Protein AF-A0A963QKY8-F1 (afdb_monomer_lite)

Foldseek 3Di:
DDFDAVLVVVLVQFPPSDWAWDPCPWPVQWTWTWGHDPNAIAIDIDGGCVPPRSDDDPRSCVVVVVRVVVCVVVVHHD

Structure (mmCIF, N/CA/C/O backbone):
data_AF-A0A963QKY8-F1
#
_entry.id   AF-A0A963QKY8-F1
#
loop_
_atom_site.group_PDB
_atom_site.id
_atom_site.type_symbol
_atom_site.label_atom_id
_atom_site.label_alt_id
_atom_site.label_comp_id
_atom_site.label_asym_id
_atom_site.label_entity_id
_atom_site.label_seq_id
_atom_site.pdbx_PDB_ins_code
_atom_site.Cartn_x
_atom_site.Cartn_y
_atom_site.Cartn_z
_atom_site.occupancy
_atom_site.B_iso_or_equiv
_atom_site.auth_seq_id
_atom_site.auth_comp_id
_atom_site.auth_asym_id
_atom_site.auth_atom_id
_atom_site.pdbx_PDB_model_num
ATOM 1 N N . ASN A 1 1 ? 12.509 20.017 -12.350 1.00 65.50 1 ASN A N 1
ATOM 2 C CA . ASN A 1 1 ? 11.778 18.797 -11.942 1.00 65.50 1 ASN A CA 1
ATOM 3 C C . ASN A 1 1 ? 12.594 18.027 -10.924 1.00 65.50 1 ASN A C 1
ATOM 5 O O . ASN A 1 1 ? 13.473 17.275 -11.321 1.00 65.50 1 ASN A O 1
ATOM 9 N N . GLN A 1 2 ? 12.353 18.259 -9.634 1.00 81.62 2 GLN A N 1
ATOM 10 C CA . GLN A 1 2 ? 12.923 17.443 -8.559 1.00 81.62 2 GLN A CA 1
ATOM 11 C C . GLN A 1 2 ? 11.853 16.446 -8.091 1.00 81.62 2 GLN A C 1
ATOM 13 O O . GLN A 1 2 ? 10.722 16.87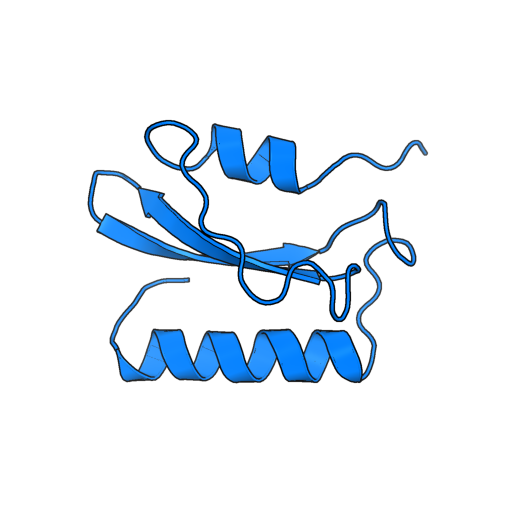7 -7.853 1.00 81.62 2 GLN A O 1
ATOM 18 N N . PRO A 1 3 ? 12.158 15.139 -8.017 1.00 87.81 3 PRO A N 1
ATOM 19 C CA . PRO A 1 3 ? 11.252 14.169 -7.416 1.00 87.81 3 PRO A CA 1
ATOM 20 C C . PRO A 1 3 ? 11.129 14.436 -5.908 1.00 87.81 3 PRO A C 1
ATOM 22 O O . PRO A 1 3 ? 12.051 14.972 -5.295 1.00 87.81 3 PRO A O 1
ATOM 25 N N . TYR A 1 4 ? 9.997 14.057 -5.322 1.00 92.62 4 TYR A N 1
ATOM 26 C CA . TYR A 1 4 ? 9.725 14.167 -3.888 1.00 92.62 4 TYR A CA 1
ATOM 27 C C . TYR A 1 4 ? 9.383 12.790 -3.320 1.00 92.62 4 TYR A C 1
ATOM 29 O O . TYR A 1 4 ? 8.933 11.914 -4.064 1.00 92.62 4 TYR A O 1
ATOM 37 N N . ASP A 1 5 ? 9.573 12.605 -2.013 1.00 95.06 5 ASP A N 1
ATOM 38 C CA . ASP A 1 5 ? 9.217 11.353 -1.352 1.00 95.06 5 ASP A CA 1
ATOM 39 C C . ASP A 1 5 ? 7.710 11.312 -1.070 1.00 95.06 5 ASP A C 1
ATOM 41 O O . ASP A 1 5 ? 7.196 12.017 -0.198 1.00 95.06 5 ASP A O 1
ATOM 45 N N . MET A 1 6 ? 6.986 10.444 -1.780 1.00 96.38 6 MET A N 1
ATOM 46 C CA . MET A 1 6 ? 5.550 10.265 -1.557 1.00 96.38 6 MET A CA 1
ATOM 47 C C . MET A 1 6 ? 5.226 9.791 -0.128 1.00 96.38 6 MET A C 1
ATOM 49 O O . MET A 1 6 ? 4.135 10.058 0.376 1.00 96.38 6 MET A O 1
ATOM 53 N N . LYS A 1 7 ? 6.172 9.151 0.574 1.00 96.00 7 LYS A N 1
ATOM 54 C CA . LYS A 1 7 ? 5.978 8.728 1.969 1.00 96.00 7 LYS A CA 1
ATOM 55 C C . LYS A 1 7 ? 5.862 9.913 2.922 1.00 96.00 7 LYS A C 1
ATOM 57 O O . LYS A 1 7 ? 5.128 9.818 3.899 1.00 96.00 7 LYS A O 1
ATOM 62 N N . GLU A 1 8 ? 6.533 11.032 2.648 1.00 96.56 8 GLU A N 1
ATOM 63 C CA . GLU A 1 8 ? 6.366 12.251 3.449 1.00 96.56 8 GLU A CA 1
ATOM 64 C C . GLU A 1 8 ? 4.955 12.822 3.321 1.00 96.56 8 GLU A C 1
ATOM 66 O O . GLU A 1 8 ? 4.385 13.292 4.304 1.00 96.56 8 GLU A O 1
ATOM 71 N N . VAL 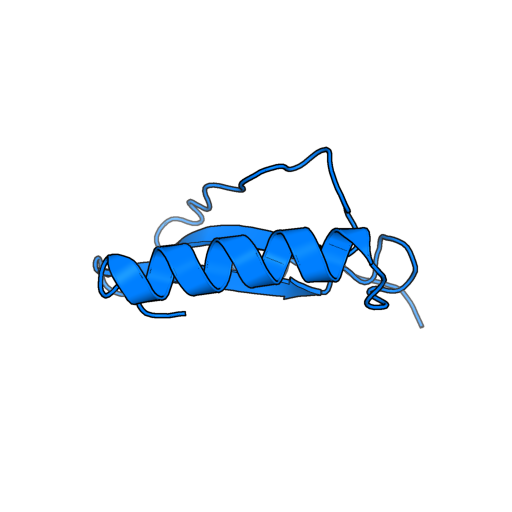A 1 9 ? 4.377 12.756 2.120 1.00 97.12 9 VAL A N 1
ATOM 72 C CA . VAL A 1 9 ? 2.994 13.182 1.885 1.00 97.12 9 VAL A CA 1
ATOM 73 C C . VAL A 1 9 ? 2.029 12.260 2.624 1.00 97.12 9 VAL A C 1
ATOM 75 O O . VAL A 1 9 ? 1.153 12.750 3.325 1.00 97.12 9 VAL A O 1
ATOM 78 N N . ILE A 1 10 ? 2.226 10.941 2.532 1.00 97.31 10 ILE A N 1
ATOM 79 C CA . ILE A 1 10 ? 1.393 9.952 3.229 1.00 97.31 10 ILE A CA 1
ATOM 80 C C . ILE A 1 10 ? 1.414 10.180 4.744 1.00 97.31 10 ILE A C 1
ATOM 82 O O . ILE A 1 10 ? 0.349 10.270 5.347 1.00 97.31 10 ILE A O 1
ATOM 86 N N . ARG A 1 11 ? 2.599 10.338 5.354 1.00 97.38 11 ARG A N 1
ATOM 87 C CA . ARG A 1 11 ? 2.734 10.570 6.804 1.00 97.38 11 ARG A CA 1
ATOM 88 C C . ARG A 1 11 ? 1.979 11.811 7.278 1.00 97.38 11 ARG A C 1
ATOM 90 O O . ARG A 1 11 ? 1.394 11.782 8.344 1.00 97.38 11 ARG A O 1
ATOM 97 N N . LYS A 1 12 ? 1.930 12.874 6.472 1.00 97.06 12 LYS A N 1
ATOM 98 C CA . LYS A 1 12 ? 1.182 14.099 6.809 1.00 97.06 12 LYS A CA 1
ATOM 99 C C . LYS A 1 12 ? -0.337 13.966 6.660 1.00 97.06 12 LYS A C 1
ATOM 101 O O . LYS A 1 12 ? -1.056 14.848 7.119 1.00 97.06 12 LYS A O 1
ATOM 106 N N . VAL A 1 13 ? -0.813 12.935 5.961 1.00 96.25 13 VAL A N 1
ATOM 107 C CA . VAL A 1 13 ? -2.243 12.694 5.710 1.00 96.25 13 VAL A CA 1
ATOM 108 C C . VAL A 1 13 ? -2.838 11.735 6.736 1.00 96.25 13 VAL A C 1
ATOM 110 O O . VAL A 1 13 ? -3.994 11.902 7.112 1.00 96.25 13 VAL A O 1
ATOM 113 N N . VAL A 1 14 ? -2.074 10.729 7.1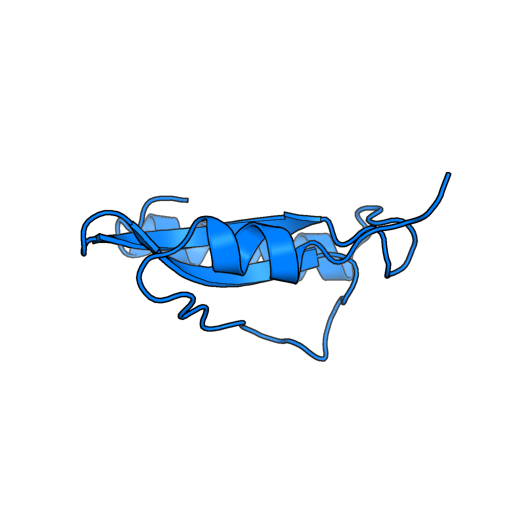64 1.00 97.62 14 VAL A N 1
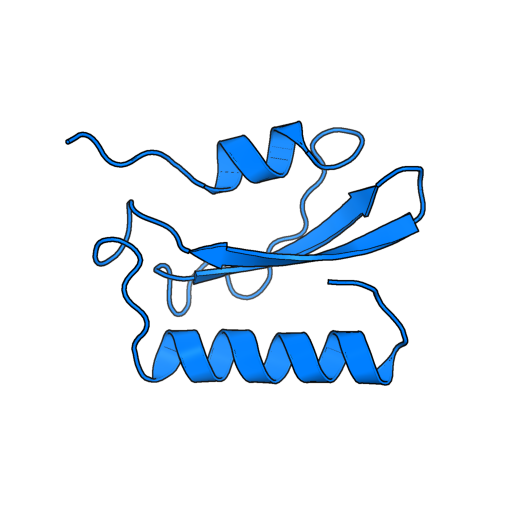ATOM 114 C CA . VAL A 1 14 ? -2.535 9.739 8.144 1.00 97.62 14 VAL A CA 1
ATOM 115 C C . VAL A 1 14 ? -2.448 10.279 9.568 1.00 97.62 14 VAL A C 1
ATOM 117 O O . VAL A 1 14 ? -1.574 11.084 9.896 1.00 97.62 14 VAL A O 1
ATOM 120 N N . ASP A 1 15 ? -3.343 9.800 10.423 1.00 97.31 15 ASP A N 1
ATOM 121 C CA . ASP A 1 15 ? -3.335 10.093 11.851 1.00 97.31 15 ASP A CA 1
ATOM 122 C C . ASP A 1 15 ? -1.981 9.697 12.471 1.00 97.31 15 ASP A C 1
ATOM 124 O O . ASP A 1 15 ? -1.408 8.658 12.136 1.00 97.31 15 ASP A O 1
ATOM 128 N N . GLU A 1 16 ? -1.477 10.527 13.391 1.00 96.50 16 GLU A N 1
ATOM 129 C CA . GLU A 1 16 ? -0.250 10.279 14.174 1.00 96.50 16 GLU A CA 1
ATOM 130 C C . GLU A 1 16 ? 1.026 10.031 13.343 1.00 96.50 16 GLU A C 1
ATOM 132 O O . GLU A 1 16 ? 2.034 9.576 13.878 1.00 96.50 16 GLU A O 1
ATOM 137 N N . GLU A 1 17 ? 1.004 10.340 12.043 1.00 96.81 17 GLU A N 1
ATOM 138 C CA . GLU A 1 17 ? 2.068 9.997 11.091 1.00 96.81 17 GLU A CA 1
ATOM 139 C C . GLU A 1 17 ? 2.373 8.483 11.006 1.00 96.81 17 GLU A C 1
ATOM 141 O O . GLU A 1 17 ? 3.412 8.081 10.466 1.00 96.81 17 GLU A O 1
ATOM 146 N N . ASP A 1 18 ? 1.461 7.630 11.495 1.00 96.94 18 ASP A N 1
ATOM 147 C CA . ASP A 1 18 ? 1.636 6.179 11.541 1.00 96.94 18 ASP A CA 1
ATOM 148 C C . ASP A 1 18 ? 1.1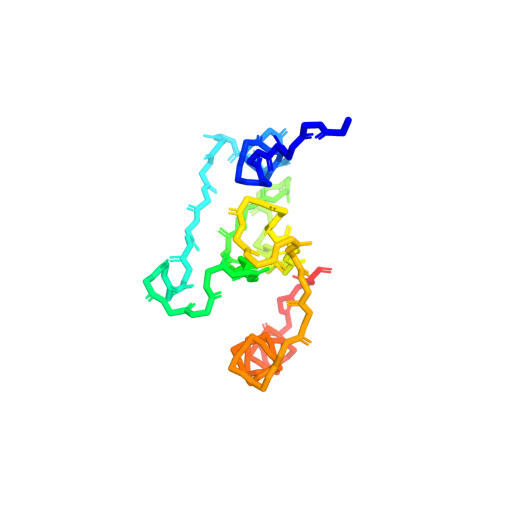72 5.525 10.235 1.00 96.94 18 ASP A C 1
ATOM 150 O O . ASP A 1 18 ? -0.020 5.361 9.948 1.00 96.94 18 ASP A O 1
ATOM 154 N N . PHE A 1 19 ? 2.154 5.150 9.419 1.00 98.06 19 PHE A N 1
ATOM 155 C CA . PHE A 1 19 ? 1.941 4.459 8.158 1.00 98.06 19 PHE A CA 1
ATOM 156 C C . PHE A 1 19 ? 2.627 3.094 8.159 1.00 98.06 19 PHE A C 1
ATOM 158 O O . PHE A 1 19 ? 3.857 2.982 8.144 1.00 98.06 19 PHE A O 1
ATOM 165 N N . PHE A 1 20 ? 1.816 2.043 8.082 1.00 97.94 20 PHE A N 1
ATOM 166 C CA . PHE A 1 20 ? 2.278 0.669 7.987 1.00 97.94 20 PHE A CA 1
ATOM 167 C C . PHE A 1 20 ? 2.470 0.258 6.524 1.00 97.94 20 PHE A C 1
ATOM 169 O O . PHE A 1 20 ? 1.554 -0.237 5.860 1.00 97.94 20 PHE A O 1
ATOM 176 N N . GLU A 1 21 ? 3.681 0.466 6.008 1.00 98.06 21 GLU A N 1
ATOM 177 C CA . GLU A 1 21 ? 4.042 0.109 4.636 1.00 98.06 21 GLU A CA 1
ATOM 178 C C . GLU A 1 21 ? 4.158 -1.409 4.437 1.00 98.06 21 GLU A C 1
ATOM 180 O O . GLU A 1 21 ? 4.848 -2.116 5.176 1.00 98.06 21 GLU A O 1
ATOM 185 N N . LEU A 1 22 ? 3.546 -1.912 3.364 1.00 97.88 22 LEU A N 1
ATOM 186 C CA . LEU A 1 22 ? 3.646 -3.308 2.954 1.00 97.88 22 LEU A CA 1
ATOM 187 C C . LEU A 1 22 ? 4.602 -3.467 1.772 1.00 97.88 22 LEU A C 1
ATOM 189 O O . LEU A 1 22 ? 4.542 -2.738 0.782 1.00 97.88 22 LEU A O 1
ATOM 193 N N . GLN A 1 23 ? 5.432 -4.512 1.836 1.00 97.25 23 GLN A N 1
ATOM 194 C CA . GLN A 1 23 ? 6.415 -4.841 0.797 1.00 97.25 23 GLN A CA 1
ATOM 195 C C . GLN A 1 23 ? 7.330 -3.643 0.432 1.00 97.25 23 GLN A C 1
ATOM 197 O O . GLN A 1 23 ? 7.441 -3.301 -0.749 1.00 97.25 23 GLN A O 1
ATOM 202 N N . PRO A 1 24 ? 7.999 -2.996 1.411 1.00 96.50 24 PRO A N 1
ATOM 203 C CA . PRO A 1 24 ? 8.792 -1.783 1.171 1.00 96.50 24 PRO A CA 1
ATOM 204 C C . PRO A 1 24 ? 9.994 -2.008 0.238 1.00 96.50 24 PRO A C 1
ATOM 206 O O . PRO A 1 24 ? 10.490 -1.069 -0.378 1.00 96.50 24 PRO A O 1
ATOM 209 N N . THR A 1 25 ? 10.467 -3.251 0.115 1.00 96.38 25 THR A N 1
ATOM 210 C CA . THR A 1 25 ? 11.636 -3.631 -0.693 1.00 96.38 25 THR A CA 1
ATOM 211 C C . THR A 1 25 ? 11.284 -4.208 -2.070 1.00 96.38 25 THR A C 1
ATOM 213 O O . THR A 1 25 ? 12.184 -4.584 -2.816 1.00 96.38 25 THR A O 1
ATOM 216 N N . PHE A 1 26 ? 9.998 -4.280 -2.433 1.00 96.88 26 PHE A N 1
ATOM 217 C CA . PHE A 1 26 ? 9.527 -4.818 -3.716 1.00 96.88 26 PHE A CA 1
ATOM 218 C C . PHE A 1 26 ? 8.733 -3.758 -4.486 1.00 96.88 26 PHE A C 1
ATOM 220 O O . PHE A 1 26 ? 7.856 -3.128 -3.900 1.00 96.88 26 PHE A O 1
ATOM 227 N N . ALA A 1 27 ? 9.019 -3.576 -5.782 1.00 95.75 27 ALA A N 1
ATOM 228 C CA . ALA A 1 27 ? 8.382 -2.578 -6.655 1.00 95.75 27 ALA A CA 1
ATOM 229 C C . ALA A 1 27 ? 8.278 -1.184 -5.998 1.00 95.75 27 ALA A C 1
ATOM 231 O O . ALA A 1 27 ? 7.196 -0.707 -5.649 1.00 95.75 27 ALA A O 1
ATOM 232 N N . ALA A 1 28 ? 9.435 -0.555 -5.766 1.00 95.75 28 ALA A N 1
ATOM 233 C CA . ALA A 1 28 ? 9.563 0.693 -5.004 1.00 95.75 28 ALA A CA 1
ATOM 234 C C . ALA A 1 28 ? 8.933 1.927 -5.682 1.00 95.75 28 ALA A C 1
ATOM 236 O O . ALA A 1 28 ? 8.759 2.953 -5.034 1.00 95.75 28 ALA A O 1
ATOM 237 N N . ASN A 1 29 ? 8.582 1.828 -6.965 1.00 96.12 29 ASN A N 1
ATOM 238 C CA . ASN A 1 29 ? 7.825 2.807 -7.752 1.00 96.12 29 ASN A CA 1
ATOM 239 C C . ASN A 1 29 ? 6.350 2.936 -7.333 1.00 96.12 29 ASN A C 1
ATOM 241 O O . ASN A 1 29 ? 5.706 3.919 -7.704 1.00 96.12 29 ASN A O 1
ATOM 245 N N . ILE A 1 30 ? 5.826 2.000 -6.530 1.00 98.06 30 ILE A N 1
ATOM 246 C CA . ILE A 1 30 ? 4.507 2.109 -5.899 1.00 98.06 30 ILE A CA 1
ATOM 247 C C . ILE A 1 30 ? 4.577 1.783 -4.405 1.00 98.06 30 ILE A C 1
ATOM 249 O O . ILE A 1 30 ? 5.130 0.765 -3.979 1.00 98.06 30 ILE A O 1
ATOM 253 N N . VAL A 1 31 ? 3.989 2.652 -3.595 1.00 98.12 31 VAL A N 1
ATOM 254 C CA . VAL A 1 31 ? 3.828 2.480 -2.153 1.00 98.12 31 VAL A CA 1
ATOM 255 C C . VAL A 1 31 ? 2.433 1.927 -1.899 1.00 98.12 31 VAL A C 1
ATOM 257 O O . VAL A 1 31 ? 1.451 2.443 -2.433 1.00 98.12 31 VAL A O 1
ATOM 260 N N . ILE A 1 32 ? 2.356 0.871 -1.090 1.00 98.56 32 ILE A N 1
ATOM 261 C CA . ILE A 1 32 ? 1.100 0.354 -0.545 1.00 98.56 32 ILE A CA 1
ATOM 262 C C . ILE A 1 32 ? 1.238 0.202 0.964 1.00 98.56 32 ILE A C 1
ATOM 264 O O . ILE A 1 32 ? 2.333 -0.064 1.466 1.00 98.56 32 ILE A O 1
ATOM 268 N N . GLY A 1 33 ? 0.140 0.322 1.689 1.00 98.31 33 GLY A N 1
ATOM 269 C CA . GLY A 1 33 ? 0.155 0.129 3.131 1.00 98.31 33 GLY A CA 1
ATOM 270 C C . GLY A 1 33 ? -1.129 0.589 3.782 1.00 98.31 33 GLY A C 1
ATOM 271 O O . GLY A 1 33 ? -2.070 0.994 3.101 1.00 98.31 33 GLY A O 1
ATOM 272 N N . PHE A 1 34 ? -1.151 0.529 5.104 1.00 98.44 34 PHE A N 1
ATOM 273 C CA . PHE A 1 34 ? -2.290 0.953 5.901 1.00 98.44 34 PHE A CA 1
ATOM 274 C C . PHE A 1 34 ? -1.958 2.199 6.707 1.00 98.44 34 PHE A C 1
ATOM 276 O O . PHE A 1 34 ? -0.836 2.364 7.179 1.00 98.44 34 PHE A O 1
ATOM 283 N N . GLY A 1 35 ? -2.964 3.041 6.890 1.00 98.06 35 GLY A N 1
ATOM 284 C CA . GLY A 1 35 ? -2.953 4.135 7.848 1.00 98.06 35 GLY A CA 1
ATOM 285 C C . GLY A 1 35 ? -4.311 4.251 8.527 1.00 98.06 35 GLY A C 1
ATOM 286 O O . GLY A 1 35 ? -5.202 3.411 8.332 1.00 98.06 35 GLY A O 1
ATOM 287 N N . ARG A 1 36 ? -4.480 5.310 9.312 1.00 98.19 36 ARG A N 1
ATOM 288 C CA . ARG A 1 36 ? -5.782 5.705 9.851 1.00 98.19 36 ARG A CA 1
ATOM 289 C C . ARG A 1 36 ? -6.098 7.140 9.466 1.00 98.19 36 ARG A C 1
ATOM 291 O O . ARG A 1 36 ? -5.188 7.951 9.352 1.00 98.19 36 ARG A O 1
ATOM 298 N N . ILE A 1 37 ? -7.376 7.409 9.227 1.00 97.25 37 ILE A N 1
ATOM 299 C CA . ILE A 1 37 ? -7.921 8.758 9.071 1.00 97.25 37 ILE A CA 1
ATOM 300 C C . ILE A 1 37 ? -9.168 8.825 9.944 1.00 97.25 37 ILE A C 1
ATOM 302 O O . ILE A 1 37 ? -10.065 7.986 9.808 1.00 97.25 37 ILE A O 1
ATOM 306 N N . GLU A 1 38 ? -9.209 9.789 10.862 1.00 96.31 38 GLU A N 1
ATOM 307 C CA . GLU A 1 38 ? -10.278 9.914 11.863 1.00 96.31 38 GLU A CA 1
ATOM 308 C C . GLU A 1 38 ? -10.503 8.600 12.643 1.00 96.31 38 GLU A C 1
ATOM 310 O O . GLU A 1 38 ? -11.630 8.173 12.916 1.00 96.31 38 GLU A O 1
ATOM 315 N N . GLY A 1 39 ? -9.408 7.898 12.956 1.00 95.81 39 GLY A N 1
ATOM 316 C CA . GLY A 1 39 ? -9.413 6.623 13.672 1.00 95.81 39 GLY A CA 1
ATOM 317 C C . GLY A 1 39 ? -9.883 5.411 12.856 1.00 95.81 39 GLY A C 1
ATOM 318 O O . GLY A 1 39 ? -9.834 4.287 13.368 1.00 95.81 39 GLY A O 1
ATOM 319 N N . ARG A 1 40 ? -10.304 5.593 11.597 1.00 97.19 40 ARG A N 1
ATOM 320 C CA . ARG A 1 40 ? -10.737 4.513 10.695 1.00 97.19 40 ARG A CA 1
ATOM 321 C C . ARG A 1 40 ? -9.575 4.025 9.844 1.00 97.19 40 ARG A C 1
ATOM 323 O O . ARG A 1 40 ? -8.825 4.829 9.305 1.00 97.19 40 ARG A O 1
ATOM 330 N N . THR A 1 41 ? -9.439 2.710 9.694 1.00 97.81 41 THR A N 1
ATOM 331 C CA . THR A 1 41 ? -8.403 2.119 8.835 1.00 97.81 41 THR A CA 1
ATOM 332 C C . THR A 1 41 ? -8.651 2.466 7.372 1.00 97.81 41 THR A C 1
ATOM 334 O O . THR A 1 41 ? -9.751 2.248 6.868 1.00 97.81 41 THR A O 1
ATOM 337 N N . VAL A 1 42 ? -7.606 2.941 6.697 1.00 98.25 42 VAL A N 1
ATOM 338 C CA . VAL A 1 42 ? -7.585 3.205 5.255 1.00 98.25 42 VAL A CA 1
ATOM 339 C C . VAL A 1 42 ? -6.414 2.456 4.617 1.00 98.25 42 VAL A C 1
ATOM 341 O O . VAL A 1 42 ? -5.325 2.363 5.191 1.00 98.25 42 VAL A O 1
ATOM 344 N N . GLY A 1 43 ? -6.642 1.876 3.445 1.00 98.38 43 GLY A N 1
ATOM 345 C CA . GLY A 1 43 ? -5.588 1.411 2.557 1.00 98.38 43 GLY A CA 1
ATOM 346 C C . GLY A 1 43 ? -5.058 2.587 1.750 1.00 98.38 43 GLY A C 1
ATOM 347 O O . GLY A 1 43 ? -5.802 3.492 1.418 1.00 98.38 43 GLY A O 1
ATOM 348 N N . ILE A 1 44 ? -3.769 2.596 1.439 1.00 98.50 44 ILE A N 1
ATOM 349 C CA . ILE A 1 44 ? -3.153 3.667 0.651 1.00 98.50 44 ILE A CA 1
ATOM 350 C C . ILE A 1 44 ? -2.415 3.027 -0.514 1.00 98.50 44 ILE A C 1
ATOM 352 O O . ILE A 1 44 ? -1.665 2.070 -0.319 1.00 98.50 44 ILE A O 1
ATOM 356 N N . VAL A 1 45 ? -2.617 3.563 -1.718 1.00 98.12 45 VAL A N 1
ATOM 357 C CA . VAL A 1 45 ? -1.875 3.208 -2.934 1.00 98.12 45 VAL A CA 1
ATOM 358 C C . VAL A 1 45 ? -1.368 4.495 -3.569 1.00 98.12 45 VAL A C 1
ATOM 360 O O . VAL A 1 45 ? -2.168 5.341 -3.959 1.00 98.12 45 VAL A O 1
ATOM 363 N N . ALA A 1 46 ? -0.050 4.660 -3.679 1.00 97.88 46 ALA A N 1
ATOM 364 C CA . ALA A 1 46 ? 0.530 5.897 -4.197 1.00 97.88 46 ALA A CA 1
ATOM 365 C C . ALA A 1 46 ? 1.797 5.657 -5.023 1.00 97.88 46 ALA A C 1
ATOM 367 O O . ALA A 1 46 ? 2.660 4.863 -4.650 1.00 97.88 46 ALA A O 1
ATOM 368 N N . ASN A 1 47 ? 1.939 6.372 -6.138 1.00 97.19 47 ASN A N 1
ATOM 369 C CA . ASN A 1 47 ? 3.150 6.347 -6.958 1.00 97.19 47 ASN A CA 1
ATOM 370 C C . ASN A 1 47 ? 4.317 7.021 -6.222 1.00 97.19 47 ASN A C 1
ATOM 372 O O . ASN A 1 47 ? 4.127 8.041 -5.565 1.00 97.19 47 ASN A O 1
ATOM 376 N N . GLN A 1 48 ? 5.529 6.482 -6.364 1.00 95.69 48 GLN A N 1
ATOM 377 C CA . GLN A 1 48 ? 6.752 7.025 -5.766 1.00 95.69 48 GLN A CA 1
ATOM 378 C C . GLN A 1 48 ? 7.657 7.628 -6.852 1.00 95.69 48 GLN A C 1
ATOM 380 O O . GLN A 1 48 ? 8.387 6.885 -7.512 1.00 95.69 48 GLN A O 1
ATOM 385 N N . PRO A 1 49 ? 7.661 8.963 -7.043 1.00 94.44 49 PRO A N 1
ATOM 386 C CA . PRO A 1 49 ? 8.470 9.614 -8.073 1.00 94.44 49 PRO A CA 1
ATOM 387 C C . PRO A 1 49 ? 9.980 9.384 -7.925 1.00 94.44 49 PRO A C 1
ATOM 389 O O . PRO A 1 49 ? 10.702 9.442 -8.919 1.00 94.44 49 PRO A O 1
ATOM 392 N N . MET A 1 50 ? 10.474 9.103 -6.713 1.00 92.25 50 MET A N 1
ATOM 393 C CA . MET A 1 50 ? 11.898 8.828 -6.472 1.00 92.25 50 MET A CA 1
ATOM 394 C C . MET A 1 50 ? 12.373 7.471 -7.015 1.00 92.25 50 MET A C 1
ATOM 396 O O . MET A 1 50 ? 13.579 7.243 -7.099 1.00 92.25 50 MET A O 1
ATOM 400 N N . ALA A 1 51 ? 11.462 6.575 -7.406 1.00 90.38 51 ALA A N 1
ATOM 401 C CA . ALA A 1 51 ? 11.783 5.256 -7.940 1.00 90.38 51 ALA A CA 1
ATOM 402 C C . ALA A 1 51 ? 11.161 5.081 -9.330 1.00 90.38 51 ALA A C 1
ATOM 404 O O . ALA A 1 51 ? 9.946 5.152 -9.482 1.00 90.38 51 ALA A O 1
ATOM 405 N N . LEU A 1 52 ? 11.994 4.862 -10.358 1.00 87.38 52 LEU A N 1
ATOM 406 C CA . LEU A 1 52 ? 11.560 4.719 -11.761 1.00 87.38 52 LEU A CA 1
ATOM 407 C C . LEU A 1 52 ? 10.582 5.827 -12.218 1.00 87.38 52 LEU A C 1
ATOM 409 O O . LEU A 1 52 ? 9.658 5.571 -12.987 1.00 87.38 52 LEU A O 1
ATOM 413 N N . ALA A 1 53 ? 10.754 7.052 -11.706 1.00 86.62 53 ALA A N 1
ATOM 414 C CA . ALA A 1 53 ? 9.863 8.194 -11.940 1.00 86.62 53 ALA A CA 1
ATOM 415 C C . ALA A 1 53 ? 8.377 7.950 -11.578 1.00 86.62 53 ALA A C 1
ATOM 417 O O . ALA A 1 53 ? 7.502 8.666 -12.060 1.00 86.62 53 ALA A O 1
ATOM 418 N N . GLY A 1 54 ? 8.076 6.952 -10.739 1.00 86.25 54 GLY A N 1
ATOM 419 C CA . GLY A 1 54 ? 6.711 6.583 -10.357 1.00 86.25 54 GLY A CA 1
ATOM 420 C C . GLY A 1 54 ? 5.904 5.898 -11.465 1.00 86.25 54 GLY A C 1
ATOM 421 O O . GLY A 1 54 ? 4.681 5.804 -11.349 1.00 86.25 54 GLY A O 1
ATOM 422 N N . VAL A 1 55 ? 6.552 5.434 -12.539 1.00 94.31 55 VAL A N 1
ATOM 423 C CA . VAL A 1 55 ? 5.886 4.740 -13.652 1.00 94.31 55 VAL A CA 1
ATOM 424 C C . VAL A 1 55 ? 5.345 3.388 -13.189 1.00 94.31 55 VAL A C 1
ATOM 426 O O . VAL A 1 55 ? 5.987 2.693 -12.404 1.00 94.31 55 VAL A O 1
ATOM 429 N N . LEU A 1 56 ? 4.174 3.002 -13.702 1.00 94.38 56 LE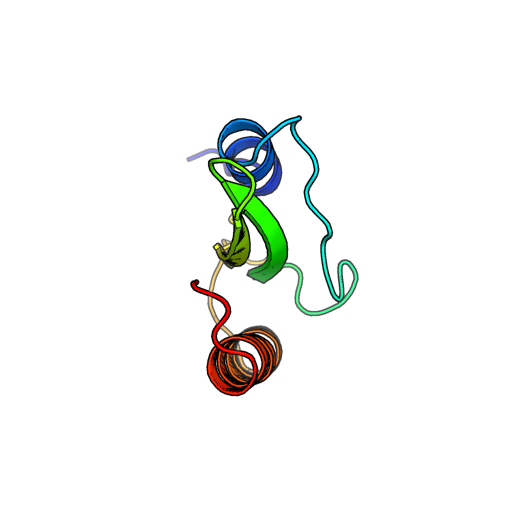U A N 1
ATOM 430 C CA . LEU A 1 56 ? 3.597 1.679 -13.483 1.00 94.38 56 LEU A CA 1
ATOM 431 C C . LEU A 1 56 ? 4.220 0.652 -14.436 1.00 94.38 56 LEU A C 1
ATOM 433 O O . LEU A 1 56 ? 4.176 0.800 -15.655 1.00 94.38 56 LEU A O 1
ATOM 437 N N . ASP A 1 57 ? 4.762 -0.408 -13.855 1.00 94.88 57 ASP A N 1
ATOM 438 C CA . ASP A 1 57 ? 5.293 -1.597 -14.519 1.00 94.88 57 ASP A CA 1
ATOM 439 C C . ASP A 1 57 ? 4.523 -2.859 -14.077 1.00 94.88 57 ASP A C 1
ATOM 441 O O . ASP A 1 57 ? 3.515 -2.788 -13.368 1.00 94.88 57 ASP A O 1
ATOM 445 N N . ILE A 1 58 ? 4.980 -4.037 -14.507 1.00 97.50 58 ILE A N 1
ATOM 446 C CA . ILE A 1 58 ? 4.326 -5.316 -14.196 1.00 97.50 58 ILE A CA 1
ATOM 447 C C . ILE A 1 58 ? 4.318 -5.594 -12.684 1.00 97.50 58 ILE A C 1
ATOM 449 O O . ILE A 1 58 ? 3.293 -6.023 -12.144 1.00 97.50 58 ILE A O 1
ATOM 453 N N . ASP A 1 59 ? 5.431 -5.356 -11.993 1.00 97.69 59 ASP A N 1
ATOM 454 C CA . ASP A 1 59 ? 5.581 -5.719 -10.582 1.00 97.69 59 ASP A CA 1
ATOM 455 C C . ASP A 1 59 ? 4.808 -4.770 -9.663 1.00 97.69 59 ASP A C 1
ATOM 457 O O . ASP A 1 59 ? 4.071 -5.227 -8.785 1.00 97.69 59 ASP A O 1
ATOM 461 N N . SER A 1 60 ? 4.882 -3.463 -9.915 1.00 97.25 60 SER A N 1
ATOM 462 C CA . SER A 1 60 ? 4.074 -2.446 -9.231 1.00 97.25 60 SER A CA 1
ATOM 463 C C . SER A 1 60 ? 2.577 -2.657 -9.466 1.00 97.25 60 SER A C 1
ATOM 465 O O . SER A 1 60 ? 1.795 -2.600 -8.514 1.00 97.25 60 SER A O 1
ATOM 467 N N . SER A 1 61 ? 2.171 -3.015 -10.689 1.00 97.81 61 SER A N 1
ATOM 468 C CA . SER A 1 61 ? 0.772 -3.336 -10.998 1.00 97.81 61 SER A CA 1
ATOM 469 C C . SER A 1 61 ? 0.289 -4.566 -10.228 1.00 97.81 61 SER A C 1
ATOM 471 O O . SER A 1 61 ? -0.782 -4.538 -9.623 1.00 97.81 61 SER A O 1
ATOM 473 N N . ARG A 1 62 ? 1.084 -5.646 -10.182 1.00 98.19 62 ARG A N 1
ATOM 474 C CA . ARG A 1 62 ? 0.746 -6.853 -9.404 1.00 98.19 62 ARG A CA 1
ATOM 475 C C . ARG A 1 62 ? 0.686 -6.571 -7.903 1.00 98.19 62 ARG A C 1
ATOM 477 O O . ARG A 1 62 ? -0.221 -7.072 -7.233 1.00 98.19 62 ARG A O 1
ATOM 484 N N . LYS A 1 63 ? 1.631 -5.778 -7.387 1.00 98.19 63 LYS A N 1
ATOM 485 C CA . LYS A 1 63 ? 1.692 -5.341 -5.985 1.00 98.19 63 LYS A CA 1
ATOM 486 C C . LYS A 1 63 ? 0.425 -4.574 -5.601 1.00 98.19 63 LYS A C 1
ATOM 488 O O . LYS A 1 63 ? -0.266 -4.985 -4.669 1.00 98.19 63 LYS A O 1
ATOM 493 N N . ALA A 1 64 ? 0.087 -3.527 -6.352 1.00 98.19 64 ALA A N 1
ATOM 494 C CA . ALA A 1 64 ? -1.082 -2.693 -6.088 1.00 98.19 64 ALA A CA 1
ATOM 495 C C . ALA A 1 64 ? -2.402 -3.454 -6.280 1.00 98.19 64 ALA A C 1
ATOM 497 O O . ALA A 1 64 ? -3.258 -3.415 -5.402 1.00 98.19 64 ALA A O 1
ATOM 498 N N . ALA A 1 65 ? -2.555 -4.222 -7.364 1.00 98.25 65 ALA A N 1
ATOM 499 C CA . ALA A 1 65 ? -3.793 -4.954 -7.640 1.00 98.25 65 ALA A CA 1
ATOM 500 C C . ALA A 1 65 ? -4.140 -5.965 -6.537 1.00 98.25 65 ALA A C 1
ATOM 502 O O . ALA A 1 65 ? -5.297 -6.079 -6.131 1.00 98.25 65 ALA A O 1
ATOM 503 N N . ARG A 1 66 ? -3.146 -6.700 -6.015 1.00 98.12 66 ARG A N 1
ATOM 504 C CA . ARG A 1 66 ? -3.381 -7.642 -4.910 1.00 98.12 66 ARG A CA 1
ATOM 505 C C . ARG A 1 66 ? -3.774 -6.919 -3.623 1.00 98.12 66 ARG A C 1
ATOM 507 O O . ARG A 1 66 ? -4.623 -7.428 -2.898 1.00 98.12 66 ARG A O 1
ATOM 514 N N . PHE A 1 67 ? -3.165 -5.767 -3.353 1.00 98.56 67 PHE A N 1
ATOM 515 C CA . PHE A 1 67 ? -3.486 -4.951 -2.187 1.00 98.56 67 PHE A CA 1
ATOM 516 C C . PHE A 1 67 ? -4.907 -4.382 -2.260 1.00 98.56 67 PHE A C 1
ATOM 518 O O . PHE A 1 67 ? -5.679 -4.576 -1.329 1.00 98.56 67 PHE A O 1
ATOM 525 N N . VAL A 1 68 ? -5.294 -3.805 -3.401 1.00 98.44 68 VAL A N 1
ATOM 526 C CA . VAL A 1 68 ? -6.654 -3.289 -3.633 1.00 98.44 68 VAL A CA 1
ATOM 527 C C . VAL A 1 68 ? -7.706 -4.376 -3.412 1.00 98.44 68 VAL A C 1
ATOM 529 O O . VAL A 1 68 ? -8.672 -4.166 -2.688 1.00 98.44 68 VAL A O 1
ATOM 532 N N . ARG A 1 69 ? -7.484 -5.578 -3.962 1.00 98.44 69 ARG A N 1
ATOM 533 C CA . ARG A 1 69 ? -8.385 -6.725 -3.753 1.00 98.44 69 ARG A CA 1
ATOM 534 C C . ARG A 1 69 ? -8.481 -7.161 -2.292 1.00 98.44 69 ARG A C 1
ATOM 536 O O . ARG A 1 69 ? -9.520 -7.660 -1.881 1.00 98.44 69 ARG A O 1
ATOM 543 N N . PHE A 1 70 ? -7.396 -7.036 -1.529 1.00 98.38 70 PHE A N 1
ATOM 544 C CA . PHE A 1 70 ? -7.416 -7.325 -0.099 1.00 98.38 70 PHE A CA 1
ATOM 545 C C . PHE A 1 70 ? -8.262 -6.288 0.644 1.00 98.38 70 PHE A C 1
ATOM 547 O O . PHE A 1 70 ? -9.142 -6.674 1.403 1.00 98.38 70 PHE A O 1
ATOM 554 N N . CYS A 1 71 ? -8.042 -4.995 0.394 1.00 98.31 71 CYS A N 1
ATOM 555 C CA . CYS A 1 71 ? -8.828 -3.924 1.005 1.00 98.31 71 CYS A CA 1
ATOM 556 C C . CYS A 1 71 ? -10.328 -4.094 0.735 1.00 98.31 71 CYS A C 1
ATOM 558 O O . CYS A 1 71 ? -11.115 -4.100 1.678 1.00 98.31 71 CYS A O 1
ATOM 560 N N . ASP A 1 72 ? -10.700 -4.343 -0.522 1.00 98.12 72 ASP A N 1
ATOM 561 C CA . ASP A 1 72 ? -12.082 -4.609 -0.935 1.00 98.12 72 ASP A CA 1
ATOM 562 C C . ASP A 1 72 ? -12.694 -5.809 -0.185 1.00 98.12 72 ASP A C 1
ATOM 564 O O . ASP A 1 72 ? -13.758 -5.692 0.422 1.00 98.12 72 ASP A O 1
ATOM 568 N N . ALA A 1 73 ? -11.976 -6.936 -0.102 1.00 98.31 73 ALA A N 1
ATOM 569 C CA . ALA A 1 73 ? -12.456 -8.147 0.574 1.00 98.31 73 ALA A CA 1
ATOM 570 C C . ALA A 1 73 ? -12.738 -7.965 2.079 1.00 98.31 73 ALA A C 1
ATOM 572 O O . ALA A 1 73 ? -13.530 -8.717 2.649 1.00 98.31 73 ALA A O 1
ATOM 573 N N . PHE A 1 74 ? -12.096 -6.987 2.725 1.00 98.00 74 PHE A N 1
ATOM 574 C CA . PHE A 1 74 ? -12.267 -6.686 4.149 1.00 98.00 74 PHE A CA 1
ATOM 575 C C . PHE A 1 74 ? -13.007 -5.366 4.406 1.00 98.00 74 PHE A C 1
ATOM 577 O O . PHE A 1 74 ? -13.056 -4.918 5.550 1.00 98.00 74 PHE A O 1
ATOM 584 N N . ASN A 1 75 ? -13.622 -4.767 3.377 1.00 97.44 75 ASN A N 1
ATOM 585 C CA . ASN A 1 75 ? -14.319 -3.476 3.453 1.00 97.44 75 ASN A CA 1
ATOM 586 C C . ASN A 1 75 ? -13.440 -2.340 4.012 1.00 97.44 75 ASN A C 1
ATOM 588 O O . ASN A 1 75 ? -13.917 -1.468 4.740 1.00 97.44 75 ASN A O 1
ATOM 592 N N . ILE A 1 76 ? -12.146 -2.364 3.692 1.00 98.25 76 ILE A N 1
ATOM 593 C CA . ILE A 1 76 ? -11.210 -1.293 4.030 1.00 98.25 76 ILE A CA 1
ATOM 594 C C . ILE A 1 76 ? -11.251 -0.269 2.884 1.00 98.25 76 ILE A C 1
ATOM 596 O O . ILE A 1 76 ? -10.955 -0.644 1.746 1.00 98.25 76 ILE A O 1
ATOM 600 N N . PRO A 1 77 ? -11.601 1.003 3.143 1.00 97.69 77 PRO A N 1
ATOM 601 C CA . PRO A 1 77 ? -11.558 2.054 2.125 1.00 97.69 77 PRO A CA 1
ATOM 602 C C . PRO A 1 77 ? -10.124 2.281 1.625 1.00 97.69 77 PRO A C 1
ATOM 604 O O . PRO A 1 77 ? -9.177 2.070 2.381 1.00 97.69 77 PRO A O 1
ATOM 607 N N . ILE A 1 78 ? -9.970 2.709 0.369 1.00 94.38 78 ILE A N 1
ATOM 608 C CA . ILE A 1 78 ? -8.683 3.035 -0.276 1.00 94.38 78 ILE A CA 1
ATOM 609 C C . ILE A 1 78 ? -8.652 4.520 -0.624 1.00 94.38 78 ILE A C 1
ATOM 611 O O . ILE A 1 78 ? -9.703 5.001 -1.105 1.00 94.38 78 ILE A O 1
#

Secondary structure (DSSP, 8-state):
-----HHHHHHHHSGGG--EEESTTS-TTEEEEEEEETTEEEEEEEE-TTTGGG---HHHHHHHHHHHHHHHHTT---

Radius of gyration: 12.34 Å; chains: 1; bounding box: 27×27×29 Å

pLDDT: mean 95.91, std 4.69, range [65.5, 98.56]

Sequence (78 aa):
NQPYDMKEVIRKVVDEEDFFELQPTFAANIVIGFGRIEGRTVGIVANQPMALAGVLDIDSSRKAARFVRFCDAFNIPI